Protein AF-A0A7X9L748-F1 (afdb_monomer_lite)

Radius of gyration: 16.98 Å; chains: 1; bounding box: 36×34×45 Å

Secondary structure (DSSP, 8-state):
-----SS-PPP-S-------TT--HHHHHTTTTT-HHHHHHHTSTT----PPPSS--HHHHHHHHHH---HHHH---SSEEEETTEEEETTTTEE-

pLDDT: mean 86.02, std 10.17, range [49.41, 95.94]

Foldseek 3Di:
DDDPCPLPDDDDPDDDDDDDPPDDPVVCVVPCVPCVPVVVVCPDPSHDDDDAAPPNDPQQRVQCVVPVDHCVVSQPHDQWGDDPNFIAGPVVRDTD

Sequence (96 aa):
MGGDDVLGLPDAERFVVLLVDGLGRDLLRGREQLAPFLCALLDAPASRAITAGVPSTTATSVTSLGTGLTPGQHGLAGYTFRFGGRLLNALLWEDV

Structure (mmCIF, N/CA/C/O backbone):
data_AF-A0A7X9L748-F1
#
_entry.id   AF-A0A7X9L748-F1
#
loop_
_atom_site.group_PDB
_atom_site.id
_atom_site.type_symbol
_atom_site.label_atom_id
_atom_site.label_alt_id
_atom_site.label_comp_id
_atom_site.label_asym_id
_atom_site.label_entity_id
_atom_site.label_seq_id
_atom_site.pdbx_PDB_ins_code
_atom_site.Cartn_x
_atom_site.Cartn_y
_atom_site.Cartn_z
_atom_site.occupancy
_atom_site.B_iso_or_equiv
_atom_site.auth_seq_id
_atom_site.auth_comp_id
_atom_site.auth_asym_id
_atom_site.auth_atom_id
_atom_site.pdbx_PDB_model_num
ATOM 1 N N . MET A 1 1 ? 12.796 -19.246 6.244 1.00 49.41 1 MET A N 1
ATOM 2 C CA . MET A 1 1 ? 13.212 -17.917 5.755 1.00 49.41 1 MET A CA 1
ATOM 3 C C . MET A 1 1 ? 13.384 -17.047 6.985 1.00 49.41 1 MET A C 1
ATOM 5 O O . MET A 1 1 ? 12.396 -16.809 7.659 1.00 49.41 1 MET A O 1
ATOM 9 N N . GLY A 1 2 ? 14.624 -16.735 7.363 1.00 54.50 2 GLY A N 1
ATOM 10 C CA . GLY A 1 2 ? 14.948 -16.009 8.596 1.00 54.50 2 GLY A CA 1
ATOM 11 C C . GLY A 1 2 ? 15.278 -14.557 8.286 1.00 54.50 2 GLY A C 1
ATOM 12 O O . GLY A 1 2 ? 16.449 -14.217 8.178 1.00 54.50 2 GLY A O 1
ATOM 13 N N . GLY A 1 3 ? 14.249 -13.748 8.048 1.00 68.38 3 GLY A N 1
ATOM 14 C CA . GLY A 1 3 ? 14.383 -12.294 8.079 1.00 68.38 3 GLY A CA 1
ATOM 15 C C . GLY A 1 3 ? 14.061 -11.795 9.483 1.00 68.38 3 GLY A C 1
ATOM 16 O O . GLY A 1 3 ? 13.239 -12.409 10.164 1.00 68.38 3 GLY A O 1
ATOM 17 N N . ASP A 1 4 ? 14.698 -10.706 9.904 1.00 81.00 4 ASP A N 1
ATOM 18 C CA . ASP A 1 4 ? 14.317 -10.023 11.137 1.00 81.00 4 ASP A CA 1
ATOM 19 C C . ASP A 1 4 ? 12.873 -9.520 11.014 1.00 81.00 4 ASP A C 1
ATOM 21 O O . ASP A 1 4 ? 12.492 -8.940 9.990 1.00 81.00 4 ASP A O 1
ATOM 25 N N . ASP A 1 5 ? 12.061 -9.734 12.052 1.00 82.62 5 ASP A N 1
ATOM 26 C CA . ASP A 1 5 ? 10.724 -9.153 12.109 1.00 82.62 5 ASP A CA 1
ATOM 27 C C . ASP A 1 5 ? 10.825 -7.645 12.361 1.00 82.62 5 ASP A C 1
ATOM 29 O O . ASP A 1 5 ? 10.892 -7.161 13.490 1.00 82.62 5 ASP A O 1
ATOM 33 N N . VAL A 1 6 ? 10.843 -6.892 11.266 1.00 85.00 6 VAL A N 1
ATOM 34 C CA . VAL A 1 6 ? 10.846 -5.425 11.279 1.00 85.00 6 VAL A CA 1
ATOM 35 C C . VAL A 1 6 ? 9.447 -4.825 11.460 1.00 85.00 6 VAL A C 1
ATOM 37 O O . VAL A 1 6 ? 9.315 -3.601 11.552 1.00 85.00 6 VAL A O 1
ATOM 40 N N . LEU A 1 7 ? 8.399 -5.654 11.464 1.00 83.69 7 LEU A N 1
ATOM 41 C CA . LEU A 1 7 ? 7.002 -5.233 11.572 1.00 83.69 7 LEU A CA 1
ATOM 42 C C . LEU A 1 7 ? 6.434 -5.436 12.983 1.00 83.69 7 LEU A C 1
ATOM 44 O O . LEU A 1 7 ? 5.448 -4.779 13.318 1.00 83.69 7 LEU A O 1
ATOM 48 N N . GLY A 1 8 ? 7.059 -6.279 13.808 1.00 87.19 8 GLY A N 1
ATOM 49 C CA . GLY A 1 8 ? 6.594 -6.599 15.157 1.00 87.19 8 GLY A CA 1
ATOM 50 C C . GLY A 1 8 ? 5.280 -7.376 15.132 1.00 87.19 8 GLY A C 1
ATOM 51 O O . GLY A 1 8 ? 4.353 -7.047 15.876 1.00 87.19 8 GLY A O 1
ATOM 52 N N . LEU A 1 9 ? 5.159 -8.342 14.221 1.00 87.25 9 LEU A N 1
ATOM 53 C CA . LEU A 1 9 ? 3.956 -9.151 14.079 1.00 87.25 9 LEU A CA 1
ATOM 54 C C . LEU A 1 9 ? 3.836 -10.130 15.261 1.00 87.25 9 LEU A C 1
ATOM 56 O O . LEU A 1 9 ? 4.822 -10.751 15.652 1.00 87.25 9 LEU A O 1
ATOM 60 N N . PRO A 1 10 ? 2.635 -10.299 15.840 1.00 89.88 10 PRO A N 1
ATOM 61 C CA . PRO A 1 10 ? 2.424 -11.278 16.901 1.00 89.88 10 PRO A CA 1
ATOM 62 C C . PRO A 1 10 ? 2.540 -12.711 16.365 1.00 89.88 10 PRO A C 1
ATOM 64 O O . PRO A 1 10 ? 2.287 -12.954 15.185 1.00 89.88 10 PRO A O 1
ATOM 67 N N . ASP A 1 11 ? 2.829 -13.669 17.250 1.00 91.44 11 ASP A N 1
ATOM 68 C CA . ASP A 1 11 ? 2.822 -15.093 16.903 1.00 91.44 11 ASP A CA 1
ATOM 69 C C . ASP A 1 11 ? 1.449 -15.518 16.359 1.00 91.44 11 ASP A C 1
ATOM 71 O O . ASP A 1 11 ? 0.421 -15.399 17.032 1.00 91.44 11 ASP A O 1
ATOM 75 N N . ALA A 1 12 ? 1.431 -16.037 15.130 1.00 94.50 12 ALA A N 1
ATOM 76 C CA . ALA A 1 12 ? 0.232 -16.555 14.485 1.00 94.50 12 ALA A CA 1
ATOM 77 C C . ALA A 1 12 ? 0.574 -17.649 13.465 1.00 94.50 12 ALA A C 1
ATOM 79 O O . ALA A 1 12 ? 1.620 -17.621 12.820 1.00 94.50 12 ALA A O 1
ATOM 80 N N . GLU A 1 13 ? -0.346 -18.595 13.261 1.00 95.62 13 GLU A N 1
ATOM 81 C CA . GLU A 1 13 ? -0.188 -19.631 12.228 1.00 95.62 13 GLU A CA 1
ATOM 82 C C . GLU A 1 13 ? -0.382 -19.090 10.805 1.00 95.62 13 GLU A C 1
ATOM 84 O O . GLU A 1 13 ? 0.106 -19.676 9.838 1.00 95.62 13 GLU A O 1
ATOM 89 N N . ARG A 1 14 ? -1.181 -18.027 10.653 1.00 95.00 14 ARG A N 1
ATOM 90 C CA . ARG A 1 14 ? -1.606 -17.480 9.359 1.00 95.00 14 ARG A CA 1
ATOM 91 C C . ARG A 1 14 ? -1.768 -15.971 9.460 1.00 95.00 14 ARG A C 1
ATOM 93 O O . ARG A 1 14 ? -2.340 -15.474 10.426 1.00 95.00 14 ARG A O 1
ATOM 100 N N . PHE A 1 15 ? -1.352 -15.274 8.409 1.00 93.50 15 PHE A N 1
ATOM 101 C CA . PHE A 1 15 ? -1.545 -13.837 8.245 1.00 93.50 15 PHE A CA 1
ATOM 102 C C . PHE A 1 15 ? -2.341 -13.561 6.972 1.00 93.50 15 PHE A C 1
ATOM 104 O O . PHE A 1 15 ? -2.191 -14.263 5.972 1.00 93.50 15 PHE A O 1
ATOM 111 N N . VAL A 1 16 ? -3.172 -12.521 7.006 1.00 94.62 16 VAL A N 1
ATOM 112 C CA . VAL A 1 16 ? -3.892 -12.010 5.835 1.00 94.62 16 VAL A CA 1
ATOM 113 C C . VAL A 1 16 ? -3.426 -10.586 5.584 1.00 94.62 16 VAL A C 1
ATOM 115 O O . VAL A 1 16 ? -3.482 -9.746 6.479 1.00 94.62 16 VAL A O 1
ATOM 118 N N . VAL A 1 17 ? -2.983 -10.318 4.359 1.00 93.12 17 VAL A N 1
ATOM 119 C CA . VAL A 1 17 ? -2.594 -8.978 3.914 1.00 93.12 17 VAL A CA 1
ATOM 120 C C . VAL A 1 17 ? -3.653 -8.474 2.942 1.00 93.12 17 VAL A C 1
ATOM 122 O O . VAL A 1 17 ? -3.879 -9.085 1.900 1.00 93.12 17 VAL A O 1
ATOM 125 N N . LEU A 1 18 ? -4.297 -7.356 3.283 1.00 93.31 18 LEU A N 1
ATOM 126 C CA . LEU A 1 18 ? -5.212 -6.645 2.393 1.00 93.31 18 LEU A CA 1
ATOM 127 C C . LEU A 1 18 ? -4.499 -5.423 1.813 1.00 93.31 18 LEU A C 1
ATOM 129 O O . LEU A 1 18 ? -4.256 -4.446 2.520 1.00 93.31 18 LEU A O 1
ATOM 133 N N . LEU A 1 19 ? -4.192 -5.475 0.520 1.00 93.00 19 LEU A N 1
ATOM 134 C CA . LEU A 1 19 ? -3.705 -4.326 -0.235 1.00 93.00 19 LEU A CA 1
ATOM 135 C C . LEU A 1 19 ? -4.874 -3.697 -0.997 1.00 93.00 19 LEU A C 1
ATOM 137 O O . LEU A 1 19 ? -5.502 -4.359 -1.820 1.00 93.00 19 LEU A O 1
ATOM 141 N N . VAL A 1 20 ? -5.153 -2.420 -0.733 1.00 92.69 20 VAL A N 1
ATOM 142 C CA . VAL A 1 20 ? -6.184 -1.656 -1.447 1.00 92.69 20 VAL A CA 1
ATOM 143 C C . VAL A 1 20 ? -5.503 -0.740 -2.454 1.00 92.69 20 VAL A C 1
ATOM 145 O O . VAL A 1 20 ? -4.761 0.163 -2.065 1.00 92.69 20 VAL A O 1
ATOM 148 N N . ASP A 1 21 ? -5.750 -0.973 -3.741 1.00 91.00 21 ASP A N 1
ATOM 149 C CA . ASP A 1 21 ? -5.167 -0.150 -4.800 1.00 91.00 21 ASP A CA 1
ATOM 150 C C . ASP A 1 21 ? -5.684 1.299 -4.720 1.00 91.00 21 ASP A C 1
ATOM 152 O O . ASP A 1 21 ? -6.864 1.547 -4.463 1.00 91.00 21 ASP A O 1
ATOM 156 N N . GLY A 1 22 ? -4.786 2.267 -4.898 1.00 89.62 22 GLY A N 1
ATOM 157 C CA . GLY A 1 22 ? -5.105 3.698 -4.893 1.00 89.62 22 GLY A CA 1
ATOM 158 C C . GLY A 1 22 ? -5.574 4.303 -3.558 1.00 89.62 22 GLY A C 1
ATOM 159 O O . GLY A 1 22 ? -5.980 5.469 -3.542 1.00 89.62 22 GLY A O 1
ATOM 160 N N . LEU A 1 23 ? -5.527 3.579 -2.431 1.00 91.56 23 LEU A N 1
ATOM 161 C CA . LEU A 1 23 ? -5.988 4.101 -1.136 1.00 91.56 23 LEU A CA 1
ATOM 162 C C . LEU A 1 23 ? -4.952 5.033 -0.479 1.00 91.56 23 LEU A C 1
ATOM 164 O O . LEU A 1 23 ? -4.009 4.591 0.173 1.00 91.56 23 LEU A O 1
ATOM 168 N N . GLY A 1 24 ? -5.149 6.347 -0.613 1.00 92.19 24 GLY A N 1
ATOM 169 C CA . GLY A 1 24 ? -4.307 7.368 0.026 1.00 92.19 24 GLY A CA 1
ATOM 170 C C . GLY A 1 24 ? -4.825 7.830 1.395 1.00 92.19 24 GLY A C 1
ATOM 171 O O . GLY A 1 24 ? -6.022 8.047 1.563 1.00 92.19 24 GLY A O 1
ATOM 172 N N . ARG A 1 25 ? -3.925 8.070 2.361 1.00 93.44 25 ARG A N 1
ATOM 173 C CA . ARG A 1 25 ? -4.271 8.562 3.714 1.00 93.44 25 ARG A CA 1
ATOM 174 C C . ARG A 1 25 ? -5.025 9.897 3.694 1.00 93.44 25 ARG A C 1
ATOM 176 O O . ARG A 1 25 ? -6.073 10.012 4.322 1.00 93.44 25 ARG A O 1
ATOM 183 N N . ASP A 1 26 ? -4.514 10.891 2.973 1.00 93.19 26 ASP A N 1
ATOM 184 C CA . ASP A 1 26 ? -5.139 12.222 2.917 1.00 93.19 26 ASP A CA 1
ATOM 185 C C . ASP A 1 26 ? -6.444 12.193 2.119 1.00 93.19 26 ASP A C 1
ATOM 187 O O . ASP A 1 26 ? -7.441 12.812 2.492 1.00 93.19 26 ASP A O 1
ATOM 191 N N . LEU A 1 27 ? -6.455 11.381 1.058 1.00 92.56 27 LEU A N 1
ATOM 192 C CA . LEU A 1 27 ? -7.649 11.069 0.287 1.00 92.56 27 LEU A CA 1
ATOM 193 C C . LEU A 1 27 ? -8.729 10.427 1.160 1.00 92.56 27 LEU A C 1
ATOM 195 O O . LEU A 1 27 ? -9.896 10.729 0.953 1.00 92.56 27 LEU A O 1
ATOM 199 N N . LEU A 1 28 ? -8.373 9.564 2.107 1.00 94.06 28 LEU A N 1
ATOM 200 C CA . LEU A 1 28 ? -9.328 8.923 3.001 1.00 94.06 28 LEU A CA 1
ATOM 201 C C . LEU A 1 28 ? -9.871 9.918 4.039 1.00 94.06 28 LEU A C 1
ATOM 203 O O . LEU A 1 28 ? -11.086 10.071 4.146 1.00 94.06 28 LEU A O 1
ATOM 207 N N . ARG A 1 29 ? -8.994 10.690 4.699 1.00 92.75 29 ARG A N 1
ATOM 208 C CA . ARG A 1 29 ? -9.385 11.752 5.653 1.00 92.75 29 ARG 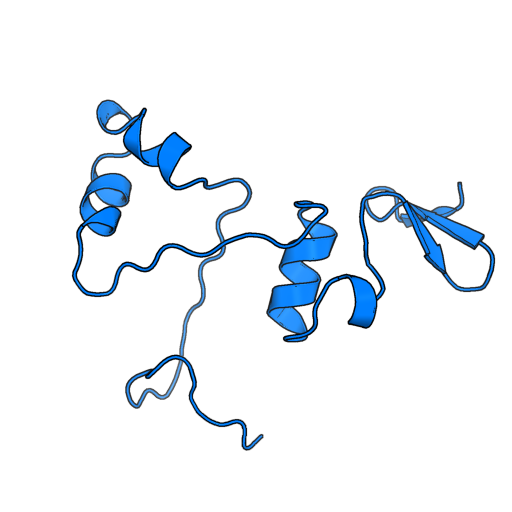A CA 1
ATOM 209 C C . ARG A 1 29 ? -10.371 12.753 5.054 1.00 92.75 29 ARG A C 1
ATOM 211 O O . ARG A 1 29 ? -11.341 13.125 5.703 1.00 92.75 29 ARG A O 1
ATOM 218 N N . GLY A 1 30 ? -10.164 13.154 3.800 1.00 94.69 30 GLY A N 1
ATOM 219 C CA . GLY A 1 30 ? -11.055 14.089 3.109 1.00 94.69 30 GLY A CA 1
ATOM 220 C C . GLY A 1 30 ? -12.441 13.532 2.752 1.00 94.69 30 GLY A C 1
ATOM 221 O O . GLY A 1 30 ? -13.286 14.298 2.295 1.00 94.69 30 GLY A O 1
ATOM 222 N N . ARG A 1 31 ? -12.692 12.222 2.911 1.00 93.88 31 ARG A N 1
ATOM 223 C CA . ARG A 1 31 ? -13.981 11.572 2.602 1.00 93.88 31 ARG A CA 1
ATOM 224 C C . ARG A 1 31 ? -14.497 10.706 3.754 1.00 93.88 31 ARG A C 1
ATOM 226 O O . ARG A 1 31 ? -15.085 9.653 3.520 1.00 93.88 31 ARG A O 1
ATOM 233 N N . GLU A 1 32 ? -14.340 11.166 4.992 1.00 93.75 32 GLU A N 1
ATOM 234 C CA . GLU A 1 32 ? -14.832 10.457 6.183 1.00 93.75 32 GLU A CA 1
ATOM 235 C C . GLU A 1 32 ? -16.305 10.044 6.085 1.00 93.75 32 GLU A C 1
ATOM 237 O O . GLU A 1 32 ? -16.644 8.911 6.413 1.00 93.75 32 GLU A O 1
ATOM 242 N N . GLN A 1 33 ? -17.164 10.901 5.527 1.00 95.94 33 GLN A N 1
ATOM 243 C CA . GLN A 1 33 ? -18.585 10.583 5.352 1.00 95.94 33 GLN A CA 1
ATOM 244 C C . GLN A 1 33 ? -18.844 9.375 4.433 1.00 95.94 33 GLN A C 1
ATOM 246 O O . GLN A 1 33 ? -19.869 8.715 4.575 1.00 95.94 33 GLN A O 1
ATOM 251 N N . LEU A 1 34 ? -17.935 9.074 3.498 1.00 95.88 34 LEU A N 1
ATOM 252 C CA . LEU A 1 34 ? -18.060 7.947 2.566 1.00 95.88 34 LEU A CA 1
ATOM 253 C C . LEU A 1 34 ? -17.403 6.666 3.092 1.00 95.88 34 LEU A C 1
ATOM 255 O O . LEU A 1 34 ? -17.745 5.576 2.640 1.00 95.88 34 LEU A O 1
ATOM 259 N N . ALA A 1 35 ? -16.452 6.784 4.020 1.00 94.31 35 ALA A N 1
ATOM 260 C CA . ALA A 1 35 ? -15.675 5.658 4.526 1.00 94.31 35 ALA A CA 1
ATOM 261 C C . ALA A 1 35 ? -15.417 5.758 6.044 1.00 94.31 35 ALA A C 1
ATOM 263 O O . ALA A 1 35 ? -14.261 5.679 6.471 1.00 94.31 35 ALA A O 1
ATOM 264 N N . PRO A 1 36 ? -16.468 5.888 6.880 1.00 94.56 36 PRO A N 1
ATOM 265 C CA . PRO A 1 36 ? -16.313 6.182 8.307 1.00 94.56 36 PRO A CA 1
ATOM 266 C C . PRO A 1 36 ? -15.523 5.098 9.047 1.00 94.56 36 PRO A 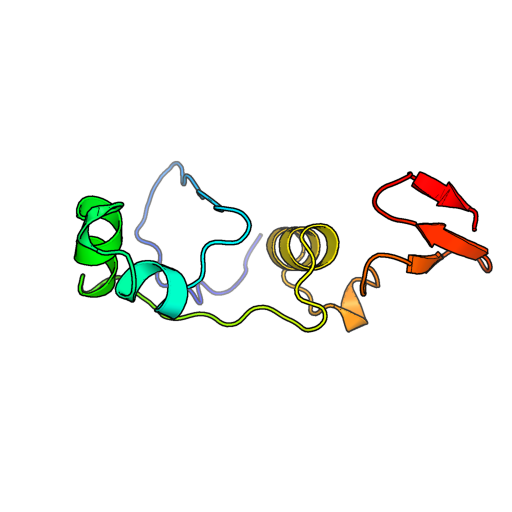C 1
ATOM 268 O O . PRO A 1 36 ? -14.683 5.401 9.889 1.00 94.56 36 PRO A O 1
ATOM 271 N N . PHE A 1 37 ? -15.722 3.828 8.677 1.00 94.19 37 PHE A N 1
ATOM 272 C CA . PHE A 1 37 ? -14.965 2.709 9.240 1.00 94.19 37 PHE A CA 1
ATOM 273 C C . PHE A 1 37 ? -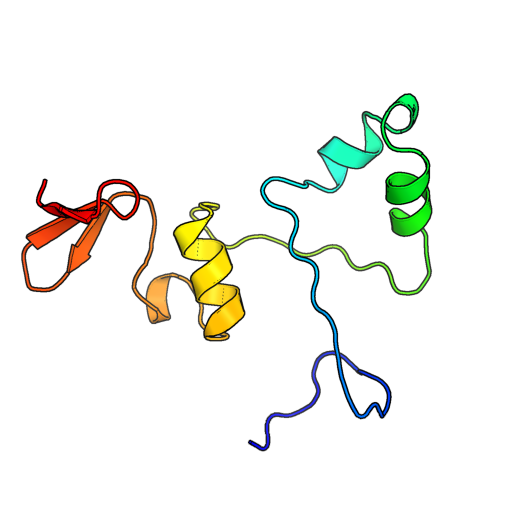13.462 2.814 8.947 1.00 94.19 37 PHE A C 1
ATOM 275 O O . PHE A 1 37 ? -12.645 2.713 9.856 1.00 94.19 37 PHE A O 1
ATOM 282 N N . LEU A 1 38 ? -13.087 3.046 7.685 1.00 93.50 38 LEU A N 1
ATOM 283 C CA . LEU A 1 38 ? -11.681 3.136 7.290 1.00 93.50 38 LEU A CA 1
ATOM 284 C C . LEU A 1 38 ? -11.010 4.385 7.876 1.00 93.50 38 LEU A C 1
ATOM 286 O O . LEU A 1 38 ? -9.848 4.316 8.269 1.00 93.50 38 LEU A O 1
ATOM 290 N N . CYS A 1 39 ? -11.731 5.505 7.978 1.00 95.00 39 CYS A N 1
ATOM 291 C CA . CYS A 1 39 ? -11.226 6.702 8.646 1.00 95.00 39 CYS A CA 1
ATOM 292 C C . CYS A 1 39 ? -10.964 6.467 10.134 1.00 95.00 39 CYS A C 1
ATOM 294 O O . CYS A 1 39 ? -9.893 6.837 10.603 1.00 95.00 39 CYS A O 1
ATOM 296 N N . ALA A 1 40 ? -11.864 5.786 10.851 1.00 94.31 40 ALA A N 1
ATOM 297 C CA . ALA A 1 40 ? -11.654 5.460 12.263 1.00 94.31 40 ALA A CA 1
ATOM 298 C C . ALA A 1 40 ? -10.394 4.602 12.492 1.00 94.31 40 ALA A C 1
ATOM 300 O O . ALA A 1 40 ? -9.714 4.744 13.508 1.00 94.31 40 ALA A O 1
ATOM 301 N N . LEU A 1 41 ? -10.031 3.743 11.531 1.00 94.06 41 LEU A N 1
ATOM 302 C CA . LEU A 1 41 ? -8.793 2.962 11.598 1.00 94.06 41 LEU A CA 1
ATOM 303 C C . LEU A 1 41 ? -7.527 3.817 11.464 1.00 94.06 41 LEU A C 1
ATOM 305 O O . LEU A 1 41 ? -6.468 3.370 11.897 1.00 94.06 41 LEU A O 1
ATOM 309 N N . LEU A 1 42 ? -7.594 5.029 10.901 1.00 93.56 42 LEU A N 1
ATOM 310 C CA . LEU A 1 42 ? -6.416 5.892 10.772 1.00 93.56 42 LEU A CA 1
ATOM 311 C C . LEU A 1 42 ? -5.868 6.354 12.126 1.00 93.56 42 LEU A C 1
ATOM 313 O O . LEU A 1 42 ? -4.656 6.571 12.210 1.00 93.56 42 LEU A O 1
ATOM 317 N N . ASP A 1 43 ? -6.724 6.449 13.145 1.00 90.81 43 ASP A N 1
ATOM 318 C CA . ASP A 1 43 ? -6.384 6.897 14.502 1.00 90.81 43 ASP A CA 1
ATOM 319 C C . ASP A 1 43 ? -6.138 5.730 15.478 1.00 90.81 43 ASP A C 1
ATOM 321 O O . ASP A 1 43 ? -5.793 5.941 16.641 1.00 90.81 43 ASP A O 1
ATOM 325 N N . ALA A 1 44 ? -6.287 4.482 15.019 1.00 92.56 44 ALA A N 1
ATOM 326 C CA . ALA A 1 44 ? -6.009 3.305 15.832 1.00 92.56 44 ALA A CA 1
ATOM 327 C C . ALA A 1 44 ? -4.509 3.222 16.198 1.00 92.56 44 ALA A C 1
ATOM 329 O O . ALA A 1 44 ? -3.664 3.531 15.357 1.00 92.56 44 ALA A O 1
ATOM 330 N N . PRO A 1 45 ? -4.136 2.713 17.391 1.00 88.94 45 PRO A N 1
ATOM 331 C CA . PRO A 1 45 ? -2.731 2.623 17.812 1.00 88.94 45 PRO A CA 1
ATOM 332 C C . PRO A 1 45 ? -1.817 1.844 16.853 1.00 88.94 45 PRO A C 1
ATOM 334 O O . PRO A 1 45 ? -0.630 2.137 16.755 1.00 88.94 45 PRO A O 1
ATOM 337 N N . ALA A 1 46 ? -2.369 0.863 16.134 1.00 85.38 46 ALA A N 1
ATOM 338 C CA . ALA A 1 46 ? -1.641 0.054 15.155 1.00 85.38 46 ALA A CA 1
ATOM 339 C C . ALA A 1 46 ? -1.528 0.713 13.761 1.00 85.38 46 ALA A C 1
ATOM 341 O O . ALA A 1 46 ? -0.887 0.165 12.865 1.00 85.38 46 ALA A O 1
ATOM 342 N N . SER A 1 47 ? -2.157 1.872 13.545 1.00 90.50 47 SER A N 1
ATOM 343 C CA . SER A 1 47 ? -2.129 2.591 12.271 1.00 90.50 47 SER A CA 1
ATOM 344 C C . SER A 1 47 ? -0.766 3.223 12.024 1.00 90.50 47 SER A C 1
ATOM 346 O O . SER A 1 47 ? -0.265 4.015 12.823 1.00 90.50 47 SER A O 1
ATOM 348 N N . ARG A 1 48 ? -0.187 2.952 10.853 1.00 89.94 48 ARG A N 1
ATOM 349 C CA . ARG A 1 48 ? 1.068 3.565 10.413 1.00 89.94 48 ARG A CA 1
ATOM 350 C C . ARG A 1 48 ? 0.913 4.174 9.028 1.00 89.94 48 ARG A C 1
ATOM 352 O O . ARG A 1 48 ? 0.372 3.554 8.118 1.00 89.94 48 ARG A O 1
ATOM 359 N N . ALA A 1 49 ? 1.389 5.408 8.862 1.00 91.00 49 ALA A N 1
ATOM 360 C CA . ALA A 1 49 ? 1.520 6.008 7.539 1.00 91.00 49 ALA A CA 1
ATOM 361 C C . ALA A 1 49 ? 2.708 5.363 6.822 1.00 91.00 49 ALA A C 1
ATOM 363 O O . ALA A 1 49 ? 3.801 5.290 7.387 1.00 91.00 49 ALA A O 1
ATOM 364 N N . ILE A 1 50 ? 2.498 4.937 5.582 1.00 90.56 50 ILE A N 1
ATOM 365 C CA . ILE A 1 50 ? 3.560 4.458 4.698 1.00 90.56 50 ILE A CA 1
ATOM 366 C C . ILE A 1 50 ? 3.571 5.292 3.422 1.00 90.56 50 ILE A C 1
ATOM 368 O O . ILE A 1 50 ? 2.564 5.898 3.052 1.00 90.56 50 ILE A O 1
ATOM 372 N N . THR A 1 51 ? 4.721 5.328 2.762 1.00 91.06 51 THR A N 1
ATOM 373 C CA . THR A 1 51 ? 4.881 5.951 1.451 1.00 91.06 51 THR A CA 1
ATOM 374 C C . THR A 1 51 ? 4.883 4.882 0.365 1.00 91.06 51 THR A C 1
ATOM 376 O O . THR A 1 51 ? 5.281 3.741 0.594 1.00 91.06 51 THR A O 1
ATOM 379 N N . ALA A 1 52 ? 4.443 5.255 -0.834 1.00 89.94 52 ALA A N 1
ATOM 380 C CA . ALA A 1 52 ? 4.702 4.467 -2.030 1.00 89.94 52 ALA A CA 1
ATOM 381 C C . ALA A 1 52 ? 6.076 4.836 -2.609 1.00 89.94 52 ALA A C 1
ATOM 383 O O . ALA A 1 52 ? 6.536 5.973 -2.478 1.00 89.94 52 ALA A O 1
ATOM 384 N N . GLY A 1 53 ? 6.720 3.875 -3.273 1.00 86.88 53 GLY A N 1
ATOM 385 C CA . GLY A 1 53 ? 7.886 4.151 -4.109 1.00 86.88 53 GLY A CA 1
ATOM 386 C C . GLY A 1 53 ? 7.523 4.999 -5.333 1.00 86.88 53 GLY A C 1
ATOM 387 O O . GLY A 1 53 ? 6.354 5.122 -5.702 1.00 86.88 53 GLY A O 1
ATOM 388 N N . VAL A 1 54 ? 8.541 5.566 -5.984 1.00 84.62 54 VAL A N 1
ATOM 389 C CA . VAL A 1 54 ? 8.385 6.285 -7.255 1.00 84.62 54 VAL A CA 1
ATOM 390 C C . VAL A 1 54 ? 8.876 5.389 -8.402 1.00 84.62 54 VAL A C 1
ATOM 392 O O . VAL A 1 54 ? 9.990 4.870 -8.309 1.00 84.62 54 VAL A O 1
ATOM 395 N N . PRO A 1 55 ? 8.093 5.221 -9.486 1.00 86.94 55 PRO A N 1
ATOM 396 C CA . PRO A 1 55 ? 6.744 5.758 -9.692 1.00 86.94 55 PRO A CA 1
ATOM 397 C C . PRO A 1 55 ? 5.675 4.956 -8.928 1.00 86.94 55 PRO A C 1
ATOM 399 O O . PRO A 1 55 ? 5.755 3.732 -8.834 1.00 86.94 5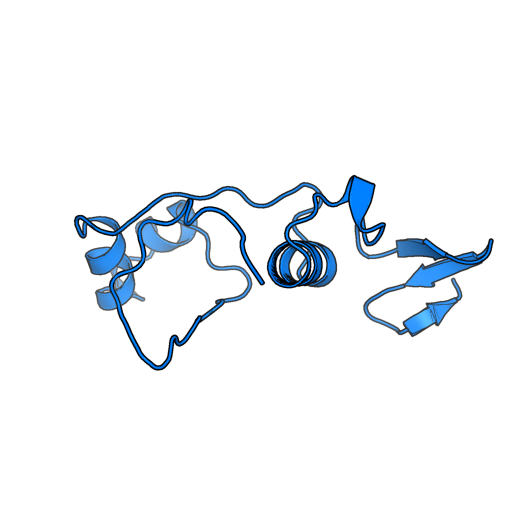5 PRO A O 1
ATOM 402 N N . SER A 1 56 ? 4.641 5.639 -8.428 1.00 88.75 56 SER A N 1
ATOM 403 C CA . SER A 1 56 ? 3.534 5.030 -7.676 1.00 88.75 56 SER A CA 1
ATOM 404 C C . SER A 1 56 ? 2.525 4.345 -8.609 1.00 88.75 56 SER A C 1
ATOM 406 O O . SER A 1 56 ? 1.385 4.790 -8.745 1.00 88.75 56 SER A O 1
ATOM 408 N N . THR A 1 57 ? 2.967 3.302 -9.314 1.00 89.38 57 THR A N 1
ATOM 409 C CA . THR A 1 57 ? 2.118 2.478 -10.190 1.00 89.38 57 THR A CA 1
ATOM 410 C C . THR A 1 57 ? 1.803 1.140 -9.532 1.00 89.38 57 THR A C 1
ATOM 412 O O . THR A 1 57 ? 2.638 0.609 -8.798 1.00 89.38 57 THR A O 1
ATOM 415 N N . THR A 1 58 ? 0.636 0.559 -9.831 1.00 89.50 58 THR A N 1
ATOM 416 C CA . THR A 1 58 ? 0.203 -0.734 -9.276 1.00 89.50 58 THR A CA 1
ATOM 417 C C . THR A 1 58 ? 1.259 -1.826 -9.478 1.00 89.50 58 THR A C 1
ATOM 419 O O . THR A 1 58 ? 1.635 -2.501 -8.522 1.00 89.50 58 THR A O 1
ATOM 422 N N . ALA A 1 59 ? 1.812 -1.954 -10.693 1.00 88.69 59 ALA A N 1
ATOM 423 C CA . ALA A 1 59 ? 2.831 -2.959 -11.004 1.00 88.69 59 ALA A CA 1
ATOM 424 C C . ALA A 1 59 ? 4.109 -2.766 -10.172 1.00 88.69 59 ALA A C 1
ATOM 426 O O . ALA A 1 59 ? 4.631 -3.724 -9.599 1.00 88.69 59 ALA A O 1
ATOM 427 N N . THR A 1 60 ? 4.587 -1.524 -10.050 1.00 90.44 60 THR A N 1
ATOM 428 C CA . THR A 1 60 ? 5.754 -1.200 -9.221 1.00 90.44 60 THR A CA 1
ATOM 429 C C . THR A 1 60 ? 5.489 -1.518 -7.748 1.00 90.44 60 THR A C 1
ATOM 431 O O . THR A 1 60 ? 6.271 -2.241 -7.134 1.00 90.44 60 THR A O 1
ATOM 434 N N . SER A 1 61 ? 4.375 -1.045 -7.183 1.00 91.62 61 SER A N 1
ATOM 435 C CA . SER A 1 61 ? 4.060 -1.212 -5.759 1.00 91.62 61 SER A CA 1
ATOM 436 C C . SER A 1 61 ? 3.821 -2.668 -5.358 1.00 91.62 61 SER A C 1
ATOM 438 O O . SER A 1 61 ? 4.339 -3.099 -4.329 1.00 91.62 61 SER A O 1
ATOM 440 N N . VAL A 1 62 ? 3.100 -3.449 -6.168 1.00 92.75 62 VAL A N 1
ATOM 441 C CA . VAL A 1 62 ? 2.881 -4.883 -5.903 1.00 92.75 62 VAL A CA 1
ATOM 442 C C . VAL A 1 62 ? 4.192 -5.663 -6.010 1.00 92.75 62 VAL A C 1
ATOM 444 O O . VAL A 1 62 ? 4.448 -6.539 -5.185 1.00 92.75 62 VAL A O 1
ATOM 447 N N . THR A 1 63 ? 5.062 -5.315 -6.964 1.00 91.75 63 THR A N 1
ATOM 448 C CA . THR A 1 63 ? 6.380 -5.959 -7.084 1.00 91.75 63 THR A CA 1
ATOM 449 C C . THR A 1 63 ? 7.267 -5.630 -5.888 1.00 91.75 63 THR A C 1
ATOM 451 O O . THR A 1 63 ? 7.893 -6.532 -5.332 1.00 91.75 63 THR A O 1
ATOM 454 N N . SER A 1 64 ? 7.295 -4.370 -5.442 1.00 93.12 64 SER A N 1
ATOM 455 C CA . SER A 1 64 ? 8.021 -3.990 -4.224 1.00 93.12 64 SER A CA 1
ATOM 456 C C . SER A 1 64 ? 7.490 -4.749 -3.003 1.00 93.12 64 SER A C 1
ATOM 458 O O . SER A 1 64 ? 8.281 -5.280 -2.230 1.00 93.12 64 SER A O 1
ATOM 460 N N . LEU A 1 65 ? 6.165 -4.879 -2.856 1.00 92.06 65 LEU A N 1
ATOM 461 C CA . LEU A 1 65 ? 5.554 -5.635 -1.757 1.00 92.06 65 LEU A CA 1
ATOM 462 C C . LEU A 1 65 ? 5.937 -7.123 -1.795 1.00 92.06 65 LEU A C 1
ATOM 464 O O . LEU A 1 65 ? 6.287 -7.689 -0.765 1.00 92.06 65 LEU A O 1
ATOM 468 N N . GLY A 1 66 ? 5.884 -7.751 -2.973 1.00 91.56 66 GLY A N 1
ATOM 469 C CA . GLY A 1 66 ? 6.178 -9.177 -3.130 1.00 91.56 66 GLY A CA 1
ATOM 470 C C . GLY A 1 66 ? 7.665 -9.531 -3.027 1.00 91.56 66 GLY A C 1
ATOM 471 O O . GLY A 1 66 ? 7.994 -10.660 -2.673 1.00 91.56 66 GLY A O 1
ATOM 472 N N . THR A 1 67 ? 8.566 -8.591 -3.331 1.00 92.25 67 THR A N 1
ATOM 473 C CA . THR A 1 67 ? 10.023 -8.834 -3.350 1.00 92.25 67 THR A CA 1
ATOM 474 C C . THR A 1 67 ? 10.773 -8.230 -2.165 1.00 92.25 67 THR A C 1
ATOM 476 O O . THR A 1 67 ? 11.913 -8.614 -1.916 1.00 92.25 67 THR A O 1
ATOM 479 N N . GLY A 1 68 ? 10.182 -7.263 -1.460 1.00 90.69 68 GLY A N 1
ATOM 480 C CA . GLY A 1 68 ? 10.875 -6.457 -0.451 1.00 90.69 68 GLY A CA 1
ATOM 481 C C . GLY A 1 68 ? 11.953 -5.526 -1.025 1.00 90.69 68 GLY A C 1
ATOM 482 O O . GLY A 1 68 ? 12.715 -4.931 -0.267 1.00 90.69 68 GLY A O 1
ATOM 483 N N . LEU A 1 69 ? 12.043 -5.399 -2.353 1.00 91.88 69 LEU A N 1
ATOM 484 C CA . LEU A 1 69 ? 13.042 -4.590 -3.046 1.00 91.88 69 LEU A CA 1
ATOM 485 C C . LEU A 1 69 ? 12.470 -3.233 -3.460 1.00 91.88 69 LEU A C 1
ATOM 487 O O . LEU A 1 69 ? 11.272 -3.079 -3.688 1.00 91.88 69 LEU A O 1
ATOM 491 N N . THR A 1 70 ? 13.347 -2.243 -3.616 1.00 90.94 70 THR A N 1
ATOM 492 C CA . THR A 1 70 ? 12.965 -0.939 -4.182 1.00 90.94 70 THR A CA 1
ATOM 493 C C . THR A 1 70 ? 12.761 -1.023 -5.704 1.00 90.94 70 THR A C 1
ATOM 495 O O . THR A 1 70 ? 13.323 -1.920 -6.343 1.00 90.94 70 THR A O 1
ATOM 498 N N . PRO A 1 71 ? 12.038 -0.068 -6.330 1.00 90.00 71 PRO A N 1
ATOM 499 C CA . PRO A 1 71 ? 11.802 -0.058 -7.779 1.00 90.00 71 PRO A CA 1
ATOM 500 C C . PRO A 1 71 ? 13.055 -0.219 -8.642 1.00 90.00 71 PRO A C 1
ATOM 502 O O . PRO A 1 71 ? 13.050 -0.977 -9.611 1.00 90.00 71 PRO A O 1
ATOM 505 N N . GLY A 1 72 ? 14.154 0.436 -8.259 1.00 88.62 72 GLY A N 1
ATOM 506 C CA . GLY A 1 72 ? 15.431 0.325 -8.969 1.00 88.62 72 GLY A CA 1
ATOM 507 C C . GLY A 1 72 ? 16.093 -1.051 -8.850 1.00 88.62 72 GLY A C 1
ATOM 508 O O . GLY A 1 72 ? 16.867 -1.426 -9.723 1.00 88.62 72 GLY A O 1
ATOM 509 N N . GLN A 1 73 ? 15.782 -1.813 -7.80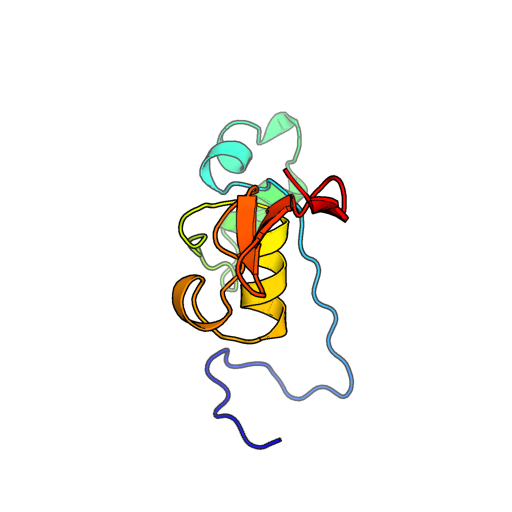0 1.00 90.19 73 GLN A N 1
ATOM 510 C CA . GLN A 1 73 ? 16.345 -3.143 -7.560 1.00 90.19 73 GLN A CA 1
ATOM 511 C C . GLN A 1 73 ? 15.530 -4.254 -8.229 1.00 90.19 73 GLN A C 1
ATOM 513 O O . GLN A 1 73 ? 16.120 -5.205 -8.733 1.00 90.19 73 GLN A O 1
ATOM 518 N N . HIS A 1 74 ? 14.196 -4.146 -8.262 1.00 89.12 74 HIS A N 1
ATOM 519 C CA . HIS A 1 74 ? 13.347 -5.146 -8.924 1.00 89.12 74 HIS A CA 1
ATOM 520 C C . HIS A 1 74 ? 13.062 -4.843 -10.408 1.00 89.12 74 HIS A C 1
ATOM 522 O O . HIS A 1 74 ? 12.464 -5.665 -11.095 1.00 89.12 74 HIS A O 1
ATOM 528 N N . GLY A 1 75 ? 13.444 -3.670 -10.924 1.00 85.25 75 GLY A N 1
ATOM 529 C CA . GLY A 1 75 ? 13.446 -3.348 -12.361 1.00 85.25 75 GLY A CA 1
ATOM 530 C C . GLY A 1 75 ? 12.095 -2.969 -12.987 1.00 85.25 75 GLY A C 1
ATOM 531 O O . GLY A 1 75 ? 12.072 -2.390 -14.070 1.00 85.25 75 GLY A O 1
ATOM 532 N N . LEU A 1 76 ? 10.973 -3.221 -12.303 1.00 83.56 76 LEU A N 1
ATOM 533 C CA . LEU A 1 76 ? 9.627 -2.788 -12.715 1.00 83.56 76 LEU A CA 1
ATOM 534 C C . LEU A 1 76 ? 9.354 -1.336 -12.292 1.00 83.56 76 LEU A C 1
ATOM 536 O O . LEU A 1 76 ? 8.558 -1.067 -11.389 1.00 83.56 76 LEU A O 1
ATOM 540 N N . ALA A 1 77 ? 10.038 -0.390 -12.931 1.00 81.31 77 ALA A N 1
ATOM 541 C CA . ALA A 1 77 ? 9.878 1.040 -12.684 1.00 81.31 77 ALA A CA 1
ATOM 542 C C . ALA A 1 77 ? 8.940 1.680 -13.725 1.00 81.31 77 ALA A C 1
ATOM 544 O O . ALA A 1 77 ? 9.383 2.130 -14.779 1.00 81.31 77 ALA A O 1
ATOM 545 N N . GLY A 1 78 ? 7.644 1.758 -13.408 1.00 73.56 78 GLY A N 1
ATOM 546 C CA . GLY A 1 78 ? 6.635 2.424 -14.239 1.00 73.56 78 GLY A CA 1
ATOM 547 C C . GLY A 1 78 ? 5.934 1.515 -15.247 1.00 73.56 78 GLY A C 1
ATOM 548 O O . GLY A 1 78 ? 6.109 0.300 -15.247 1.00 73.56 78 GLY A O 1
ATOM 549 N N . TYR A 1 79 ? 5.099 2.125 -16.095 1.00 72.19 79 TYR A N 1
ATOM 550 C CA . TYR A 1 79 ? 4.298 1.399 -17.085 1.00 72.19 79 TYR A CA 1
ATOM 551 C C . TYR A 1 79 ? 5.128 0.821 -18.222 1.00 72.19 79 TYR A C 1
ATOM 553 O O . TYR A 1 79 ? 4.813 -0.266 -18.690 1.00 72.19 79 TYR A O 1
ATOM 561 N N . THR A 1 80 ? 6.185 1.523 -18.627 1.00 72.38 80 THR A N 1
ATOM 562 C CA . THR A 1 80 ? 7.107 1.076 -19.667 1.00 72.38 80 THR A CA 1
ATOM 563 C C . THR A 1 80 ? 8.509 1.021 -19.091 1.00 72.38 80 THR A C 1
ATOM 565 O O . THR A 1 80 ? 9.014 2.032 -18.604 1.00 72.38 80 THR A O 1
ATOM 568 N N . PHE A 1 81 ? 9.153 -0.137 -19.165 1.00 72.69 81 PHE A N 1
ATOM 569 C CA . PHE A 1 81 ? 10.524 -0.317 -18.692 1.00 72.69 81 PHE A CA 1
ATOM 570 C C . PHE A 1 81 ? 11.324 -1.184 -19.659 1.00 72.69 81 PHE A C 1
ATOM 572 O O . PHE A 1 81 ? 10.776 -1.895 -20.501 1.00 72.69 81 PHE A O 1
ATOM 579 N N . ARG A 1 82 ? 12.654 -1.093 -19.569 1.00 74.44 82 ARG A N 1
ATOM 580 C CA . ARG A 1 82 ? 13.547 -1.862 -20.435 1.00 74.44 82 ARG A CA 1
ATOM 581 C C . ARG A 1 82 ? 13.715 -3.279 -19.890 1.00 74.44 82 ARG A C 1
ATOM 583 O O . ARG A 1 82 ? 14.199 -3.449 -18.775 1.00 74.44 82 ARG A O 1
ATOM 590 N N . PHE A 1 83 ? 13.403 -4.281 -20.704 1.00 77.25 83 PHE A N 1
ATOM 591 C CA . PHE A 1 83 ? 13.585 -5.698 -20.394 1.00 77.25 83 PHE A CA 1
ATOM 592 C C . PHE A 1 83 ? 14.140 -6.432 -21.620 1.00 77.25 83 PHE A C 1
ATOM 594 O O . PHE A 1 83 ? 13.644 -6.256 -22.729 1.00 77.25 83 PHE A O 1
ATOM 601 N N . GLY A 1 84 ? 15.219 -7.207 -21.458 1.00 79.31 84 GLY A N 1
ATOM 602 C CA . GLY A 1 84 ? 15.801 -7.985 -22.566 1.00 79.31 84 GLY A CA 1
ATOM 603 C C . GLY A 1 84 ? 16.215 -7.157 -23.797 1.00 79.31 84 GLY A C 1
ATOM 604 O O . GLY A 1 84 ? 16.173 -7.654 -24.916 1.00 79.31 84 GLY A O 1
ATOM 605 N N . GLY A 1 85 ? 16.568 -5.879 -23.613 1.00 81.94 85 GLY A N 1
ATOM 606 C CA . GLY A 1 85 ? 16.924 -4.961 -24.704 1.00 81.94 85 GLY A CA 1
ATOM 607 C C . GLY A 1 85 ? 15.743 -4.248 -25.377 1.00 81.94 85 GLY A C 1
ATOM 608 O O . GLY A 1 85 ? 15.985 -3.351 -26.184 1.00 81.94 85 GLY A O 1
ATOM 609 N N . ARG A 1 86 ? 14.499 -4.572 -25.010 1.00 75.56 86 ARG A N 1
ATOM 610 C CA . ARG A 1 86 ? 13.262 -3.994 -25.564 1.00 75.56 86 ARG A CA 1
ATOM 611 C C . ARG A 1 86 ? 12.522 -3.173 -24.509 1.00 75.56 86 ARG A C 1
ATOM 613 O O . ARG A 1 86 ? 12.857 -3.253 -23.325 1.00 75.56 86 ARG A O 1
ATOM 620 N N . LEU A 1 87 ? 11.569 -2.347 -24.934 1.00 78.94 87 LEU A N 1
ATOM 621 C CA . LEU A 1 87 ? 10.647 -1.666 -24.027 1.00 78.94 87 LEU A CA 1
ATOM 622 C C . LEU A 1 87 ? 9.401 -2.533 -23.858 1.00 78.94 87 LEU A C 1
ATOM 624 O O . LEU A 1 87 ? 8.763 -2.886 -24.843 1.00 78.94 87 LEU A O 1
ATOM 628 N N . LEU A 1 88 ? 9.068 -2.863 -22.615 1.00 73.50 88 LEU A N 1
ATOM 629 C CA . LEU A 1 88 ? 7.892 -3.652 -22.270 1.00 73.50 88 LEU A CA 1
ATOM 630 C C . LEU A 1 88 ? 6.874 -2.768 -21.560 1.00 73.50 88 LEU A C 1
ATOM 632 O O . LEU A 1 88 ? 7.241 -2.048 -20.627 1.00 73.50 88 LEU A O 1
ATOM 636 N N . ASN A 1 89 ? 5.609 -2.850 -21.973 1.00 76.12 89 ASN A N 1
ATOM 637 C CA . ASN A 1 89 ? 4.490 -2.232 -21.268 1.00 76.12 89 ASN A CA 1
ATOM 638 C C . ASN A 1 89 ? 3.852 -3.230 -20.282 1.00 76.12 89 ASN A C 1
ATOM 640 O O . ASN A 1 89 ? 3.301 -4.245 -20.698 1.00 76.12 89 ASN A O 1
ATOM 644 N N . ALA A 1 90 ? 3.877 -2.935 -18.980 1.00 68.44 90 ALA A N 1
ATOM 645 C CA . ALA A 1 90 ? 3.366 -3.829 -17.931 1.00 68.44 90 ALA A CA 1
ATOM 646 C C . ALA A 1 90 ? 1.834 -4.000 -17.902 1.00 68.44 90 ALA A C 1
ATOM 648 O O . ALA A 1 90 ? 1.349 -4.928 -17.258 1.00 68.44 90 ALA A O 1
ATOM 649 N N . LEU A 1 91 ? 1.066 -3.118 -18.550 1.00 66.44 91 LEU A N 1
ATOM 650 C CA . LEU A 1 91 ? -0.394 -3.245 -18.639 1.00 66.44 91 LEU A CA 1
ATOM 651 C C . LEU A 1 91 ? -0.817 -4.088 -19.838 1.00 66.44 91 LEU A C 1
ATOM 653 O O . LEU A 1 91 ? -1.761 -4.866 -19.739 1.00 66.44 91 LEU A O 1
ATOM 657 N N . LEU A 1 92 ? -0.125 -3.910 -20.962 1.00 70.38 92 LEU A N 1
ATOM 658 C CA . LEU A 1 92 ? -0.451 -4.577 -22.221 1.00 70.38 92 LEU A CA 1
ATOM 659 C C . LEU A 1 92 ? 0.270 -5.919 -22.370 1.00 70.38 92 LEU A C 1
ATOM 661 O O . LEU A 1 92 ? -0.206 -6.773 -23.105 1.00 70.38 92 LEU A O 1
ATOM 665 N N . TRP A 1 93 ? 1.390 -6.115 -2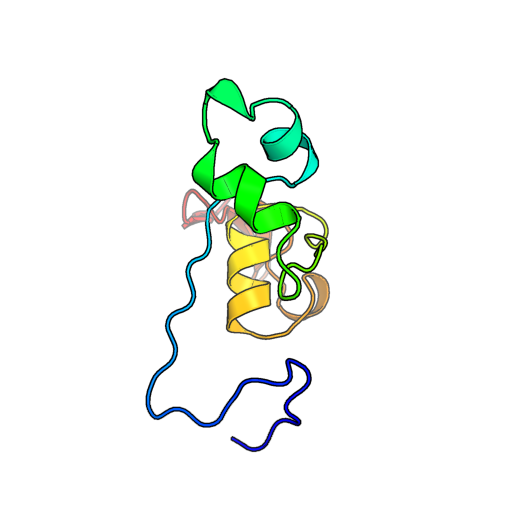1.662 1.00 63.47 93 TRP A N 1
ATOM 666 C CA . TRP A 1 93 ? 2.315 -7.233 -21.886 1.00 63.47 93 TRP A CA 1
ATOM 667 C C . TRP A 1 93 ? 2.791 -7.324 -23.341 1.00 63.47 93 TRP A C 1
ATOM 669 O O . TRP A 1 93 ? 3.036 -8.403 -23.874 1.00 63.47 93 TRP A O 1
ATOM 679 N N . GLU A 1 94 ? 2.954 -6.164 -23.968 1.00 66.12 94 GLU A N 1
ATOM 680 C CA . GLU A 1 94 ? 3.404 -6.026 -25.347 1.00 66.12 94 GLU A CA 1
ATOM 681 C C . GLU A 1 94 ? 4.700 -5.219 -25.403 1.00 66.12 94 GLU A C 1
ATOM 683 O O . GLU A 1 94 ? 4.974 -4.361 -24.549 1.00 66.12 94 GLU A O 1
ATOM 688 N N . ASP A 1 95 ? 5.497 -5.516 -26.427 1.00 60.50 95 ASP A N 1
ATOM 689 C CA . ASP A 1 95 ? 6.627 -4.683 -26.808 1.00 60.50 95 ASP A CA 1
ATOM 690 C C . ASP A 1 95 ? 6.098 -3.388 -27.431 1.00 60.50 95 ASP A C 1
ATOM 692 O O . ASP A 1 95 ? 5.242 -3.429 -28.317 1.00 60.50 95 ASP A O 1
ATOM 696 N N . VAL A 1 96 ? 6.635 -2.251 -26.995 1.00 58.38 96 VAL A N 1
ATOM 697 C CA . VAL A 1 96 ? 6.380 -0.930 -27.599 1.00 58.38 96 VAL A CA 1
ATOM 698 C C . VAL A 1 96 ? 7.600 -0.396 -28.329 1.00 58.38 96 VAL A C 1
ATOM 700 O O . VAL A 1 96 ? 8.742 -0.667 -27.883 1.00 58.38 96 VAL A O 1
#